Protein AF-R4HJS4-F1 (afdb_monomer)

Radius of gyration: 15.94 Å; Cα contacts (8 Å, |Δi|>4): 133; chains: 1; bounding box: 38×21×45 Å

InterPro domains:
  IPR001465 Malate synthase, TIM barrel domain [PF01274] (1-110)
  IPR006252 Malate synthase A [PTHR42902] (1-110)
  IPR011076 Malate synthase superfamily [SSF51645] (1-110)
  IPR019830 Malate synthase, conserved site [PS00510] (46-61)
  IPR046363 Malate synthase, N-terminal and TIM-barrel domains [G3DSA:3.20.20.360] (1-110)

Foldseek 3Di:
DLLVVLVVQVVVCVVVVHDFLPAADEAECLAPVSLVCVLVSCVSCVSRYQFYEYDQPSNVVNQCVVCVVPPPSDDDDSVVRDCPDPVNVVSLVSRCVSQVVSPHDYYYDD

Secondary structure (DSSP, 8-state):
-HHHHHHHHHHHHHHHTPPTT-S-EEEEE-SHHHHTTHHHHHHHTTTTEEEEEE-SHHHHHHHHHHTTT-TT-----GGG--TTSHHHHHHHHHHHHHHHHTT-EEE---

Sequence (110 aa):
EAKIWNGVFERAEKFAGIGWGSIRATVLIETLPAVFQMNEILYELRDHSIGLNCGRWDYIFSYVKTFQAHPDRLLPDRVQVGMTQHFMRSYSDLLIRTCHRRGVHAMGGM

Organism: NCBI:txid674212

Mean predicted aligned error: 2.47 Å

pLDDT: mean 97.36, std 3.98, range [61.09, 98.81]

Solvent-accessible surface area (backbone atoms only — not comparable to full-atom values): 6261 Å² total; per-residue (Å²): 108,47,53,57,53,36,55,51,49,57,51,50,29,61,72,70,71,49,63,89,56,69,62,74,43,71,46,75,49,29,35,54,72,44,68,80,38,53,70,57,42,48,59,46,24,57,69,29,51,55,28,42,30,41,48,57,67,54,20,55,50,32,41,48,65,75,40,68,90,40,89,90,67,74,76,75,65,68,85,76,68,43,66,82,41,71,70,47,34,50,50,51,54,49,47,41,54,55,22,56,75,70,76,30,42,61,41,79,55,130

Structure (mmCIF, N/CA/C/O backbone):
data_AF-R4HJS4-F1
#
_entry.id   AF-R4HJS4-F1
#
loop_
_atom_site.group_PDB
_atom_site.id
_atom_site.type_symbol
_atom_site.label_atom_id
_atom_site.label_alt_id
_atom_site.label_comp_id
_atom_site.label_asym_id
_atom_site.label_entity_id
_atom_site.label_seq_id
_atom_site.pdbx_PDB_ins_code
_atom_site.Cartn_x
_atom_site.Cartn_y
_atom_site.Cartn_z
_atom_site.occupancy
_atom_site.B_iso_or_equiv
_atom_site.auth_seq_id
_atom_site.auth_comp_id
_atom_site.auth_asym_id
_atom_site.auth_atom_i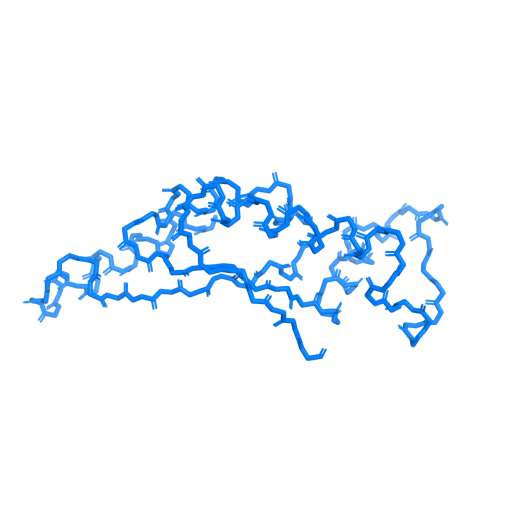d
_atom_site.pdbx_PDB_model_num
ATOM 1 N N . GLU A 1 1 ? 5.474 -3.847 10.864 1.00 98.06 1 GLU A N 1
ATOM 2 C CA . GLU A 1 1 ? 5.298 -2.389 11.070 1.00 98.06 1 GLU A CA 1
ATOM 3 C C . GLU A 1 1 ? 3.842 -1.986 11.275 1.00 98.06 1 GLU A C 1
ATOM 5 O O . GLU A 1 1 ? 3.569 -1.315 12.259 1.00 98.06 1 GLU A O 1
ATOM 10 N N . ALA A 1 2 ? 2.899 -2.445 10.442 1.00 98.56 2 ALA A N 1
ATOM 11 C CA . ALA A 1 2 ? 1.462 -2.154 10.590 1.00 98.56 2 ALA A CA 1
ATOM 12 C C . ALA A 1 2 ? 0.919 -2.342 12.026 1.00 98.56 2 ALA A C 1
ATOM 14 O O . ALA A 1 2 ? 0.279 -1.447 12.565 1.00 98.56 2 ALA A O 1
ATOM 15 N N . LYS A 1 3 ? 1.282 -3.444 12.697 1.00 98.50 3 LYS A N 1
ATOM 16 C CA . LYS A 1 3 ? 0.930 -3.702 14.106 1.00 98.50 3 LYS A CA 1
ATOM 17 C C . LYS A 1 3 ? 1.416 -2.631 15.090 1.00 98.50 3 LYS A C 1
ATOM 19 O O . LYS A 1 3 ? 0.735 -2.331 16.065 1.00 98.50 3 LYS A O 1
ATOM 24 N N . ILE A 1 4 ? 2.600 -2.063 14.850 1.00 98.69 4 ILE A N 1
ATOM 25 C CA . ILE A 1 4 ? 3.146 -0.985 15.687 1.00 98.69 4 ILE A CA 1
ATOM 26 C C . ILE A 1 4 ? 2.267 0.257 15.526 1.00 98.69 4 ILE A C 1
ATOM 28 O O . ILE A 1 4 ? 1.870 0.845 16.527 1.00 98.69 4 ILE A O 1
ATOM 32 N N . TRP A 1 5 ? 1.906 0.606 14.287 1.00 98.69 5 TRP A N 1
ATOM 33 C CA . TRP A 1 5 ? 0.983 1.708 14.009 1.00 98.69 5 TRP A CA 1
ATOM 34 C C . TRP A 1 5 ? -0.389 1.499 14.641 1.00 98.69 5 TRP A C 1
ATOM 36 O O . TRP A 1 5 ? -0.894 2.418 15.277 1.00 98.69 5 TRP A O 1
ATOM 46 N N . ASN A 1 6 ? -0.942 0.288 14.556 1.00 98.56 6 ASN A N 1
ATOM 47 C CA . ASN A 1 6 ? -2.194 -0.051 15.227 1.00 98.56 6 ASN A CA 1
ATOM 48 C C . ASN A 1 6 ? -2.112 0.239 16.737 1.00 98.56 6 ASN A C 1
ATOM 50 O O . ASN A 1 6 ? -2.945 0.958 17.276 1.00 98.56 6 ASN A O 1
ATOM 54 N N . GLY A 1 7 ? -1.041 -0.203 17.408 1.00 98.56 7 GLY A N 1
ATOM 55 C CA . GLY A 1 7 ? -0.830 0.089 18.831 1.00 98.56 7 GLY A CA 1
ATOM 56 C C . GLY A 1 7 ? -0.654 1.583 19.151 1.00 98.56 7 GLY A C 1
ATOM 57 O O . GLY A 1 7 ? -1.076 2.042 20.214 1.00 98.56 7 GLY A O 1
ATOM 58 N N . VAL A 1 8 ? -0.061 2.364 18.240 1.00 98.69 8 VAL A N 1
ATOM 59 C CA . VAL A 1 8 ? 0.006 3.831 18.366 1.00 98.69 8 VAL A CA 1
ATOM 60 C C . VAL A 1 8 ? -1.395 4.440 18.286 1.00 98.69 8 VAL A C 1
ATOM 62 O O . VAL A 1 8 ? -1.726 5.282 19.121 1.00 98.69 8 VAL A O 1
ATOM 65 N N . PHE A 1 9 ? -2.226 4.001 17.337 1.00 98.62 9 PHE A N 1
ATOM 66 C CA . PHE A 1 9 ? -3.596 4.491 17.174 1.00 98.62 9 PHE A CA 1
ATOM 67 C C . PHE A 1 9 ? -4.466 4.160 18.383 1.00 98.62 9 PHE A C 1
ATOM 69 O O . PHE A 1 9 ? -5.041 5.070 18.972 1.00 98.62 9 PHE A O 1
ATOM 76 N N . GLU A 1 10 ? -4.475 2.904 18.828 1.00 98.38 10 GLU A N 1
ATOM 77 C CA . GLU A 1 10 ? -5.227 2.467 20.011 1.00 98.38 10 GLU A CA 1
ATOM 78 C C . GLU A 1 10 ? -4.854 3.283 21.257 1.00 98.38 10 GLU A C 1
ATOM 80 O O . GLU A 1 10 ? -5.713 3.714 22.033 1.00 98.38 10 GLU A O 1
ATOM 85 N N . ARG A 1 11 ? -3.552 3.538 21.453 1.00 98.56 11 ARG A N 1
ATOM 86 C CA . ARG A 1 11 ? -3.073 4.333 22.587 1.00 98.56 11 ARG A CA 1
ATOM 87 C C . ARG A 1 11 ? -3.463 5.803 22.463 1.00 98.56 11 ARG A C 1
ATOM 89 O O . ARG A 1 11 ? -3.814 6.403 23.479 1.00 98.56 11 ARG A O 1
ATOM 96 N N . ALA A 1 12 ? -3.406 6.373 21.262 1.00 98.62 12 ALA A N 1
ATOM 97 C CA . ALA A 1 12 ? -3.815 7.749 21.007 1.00 98.62 12 ALA A CA 1
ATOM 98 C C . ALA A 1 12 ? -5.327 7.938 21.208 1.00 98.62 12 ALA A C 1
ATOM 100 O O . ALA A 1 12 ? -5.729 8.875 21.894 1.00 98.62 12 ALA A O 1
ATOM 101 N N . GLU A 1 13 ? -6.153 7.021 20.697 1.00 98.62 13 GLU A N 1
ATOM 102 C CA . GLU A 1 13 ? -7.611 7.036 20.871 1.00 98.62 13 GLU A CA 1
ATOM 103 C C . GLU A 1 13 ? -7.991 6.946 22.349 1.00 98.62 13 GLU A C 1
ATOM 105 O O . GLU A 1 13 ? -8.753 7.774 22.851 1.00 98.62 13 GLU A O 1
ATOM 110 N N . LYS A 1 14 ? -7.372 6.006 23.077 1.00 98.31 14 LYS A N 1
ATOM 111 C CA . LYS A 1 14 ? -7.562 5.857 24.524 1.00 98.31 14 LYS A CA 1
ATOM 112 C C . LYS A 1 14 ? -7.146 7.108 25.294 1.00 98.31 14 LYS A C 1
ATOM 114 O O . LYS A 1 14 ? -7.843 7.506 26.222 1.00 98.31 14 LYS A O 1
ATOM 119 N N . PHE A 1 15 ? -6.007 7.706 24.946 1.00 98.56 15 PHE A N 1
ATOM 120 C CA . PHE A 1 15 ? -5.511 8.911 25.611 1.00 98.56 15 PHE A CA 1
ATOM 121 C C . PHE A 1 15 ? -6.413 10.124 25.353 1.00 98.56 15 PHE A C 1
ATOM 123 O O . PHE A 1 15 ? -6.681 10.891 26.273 1.00 98.56 15 PHE A O 1
ATOM 130 N N . ALA A 1 16 ? -6.908 10.274 24.124 1.00 98.31 16 ALA A N 1
ATOM 131 C CA . ALA A 1 16 ? -7.813 11.353 23.741 1.00 98.31 16 ALA A CA 1
ATOM 132 C C . ALA A 1 16 ? -9.267 11.127 24.199 1.00 98.31 16 ALA A C 1
ATOM 134 O O . ALA A 1 16 ? -10.078 12.044 24.103 1.00 98.31 16 ALA A O 1
ATOM 135 N N . GLY A 1 17 ? -9.611 9.927 24.681 1.00 98.12 17 GLY A N 1
ATOM 136 C CA . GLY A 1 17 ? -10.972 9.578 25.093 1.00 98.12 17 GLY A CA 1
ATOM 137 C C . GLY A 1 17 ? -11.965 9.490 23.928 1.00 98.12 17 GLY A C 1
ATOM 138 O O . GLY A 1 17 ? -13.160 9.691 24.134 1.00 98.12 17 GLY A O 1
ATOM 139 N N . ILE A 1 18 ? -11.483 9.218 22.711 1.00 98.00 18 ILE A N 1
ATOM 140 C CA . ILE A 1 18 ? -12.316 9.067 21.507 1.00 98.00 18 ILE A CA 1
ATOM 141 C C . ILE A 1 18 ? -12.615 7.590 21.224 1.00 98.00 18 ILE A C 1
ATOM 143 O O . ILE A 1 18 ? -11.981 6.691 21.776 1.00 98.00 18 ILE A O 1
ATOM 147 N N . GLY A 1 19 ? -13.612 7.334 20.373 1.00 97.25 19 GLY A N 1
ATOM 148 C CA . GLY A 1 19 ? -14.042 5.975 20.045 1.00 97.25 19 GLY A CA 1
ATOM 149 C C . GLY A 1 19 ? -12.956 5.150 19.348 1.00 97.25 19 GLY A C 1
ATOM 150 O O . GLY A 1 19 ? -12.119 5.690 18.625 1.00 97.25 19 GLY A O 1
ATOM 151 N N . TRP A 1 20 ? -13.003 3.832 19.530 1.00 96.62 20 TRP A N 1
ATOM 152 C CA . TRP A 1 20 ? -12.133 2.889 18.822 1.00 96.62 20 TRP A CA 1
ATOM 153 C C . TRP A 1 20 ? -12.339 2.964 17.306 1.00 96.62 20 TRP A C 1
ATOM 155 O O . TRP A 1 20 ? -13.479 2.968 16.834 1.00 96.62 20 TRP A O 1
ATOM 165 N N . GLY A 1 21 ? -11.248 2.997 16.541 1.00 96.75 21 GLY A N 1
ATOM 166 C CA . GLY A 1 21 ? -11.311 3.106 15.082 1.00 96.75 21 GLY A CA 1
ATOM 167 C C . GLY A 1 21 ? -11.746 4.494 14.599 1.00 96.75 21 GLY A C 1
ATOM 168 O O . GLY A 1 21 ? -12.232 4.638 13.478 1.00 96.75 21 GLY A O 1
ATOM 169 N N . SER A 1 22 ? -11.614 5.525 15.436 1.00 98.06 22 SER A N 1
ATOM 170 C CA . SER A 1 22 ? -11.800 6.920 15.026 1.00 98.06 22 SER A CA 1
ATOM 171 C C . SER A 1 22 ? -10.675 7.378 14.101 1.00 98.06 22 SER A C 1
ATOM 173 O O . SER A 1 22 ? -10.918 8.103 13.137 1.00 98.06 22 SER A O 1
ATOM 175 N N . ILE A 1 23 ? -9.443 6.946 14.370 1.00 98.50 23 ILE A N 1
ATOM 176 C CA . ILE A 1 23 ? -8.303 7.186 13.493 1.00 98.50 23 ILE A CA 1
ATOM 177 C C . ILE A 1 23 ? -8.474 6.321 12.243 1.00 98.50 23 ILE A C 1
ATOM 179 O O . ILE A 1 23 ? -8.669 5.109 12.322 1.00 98.50 23 ILE A O 1
ATOM 183 N N . ARG A 1 24 ? -8.383 6.950 11.069 1.00 98.06 24 ARG A N 1
ATOM 184 C CA . ARG A 1 24 ? -8.441 6.269 9.773 1.00 98.06 24 ARG A CA 1
ATOM 185 C C . ARG A 1 24 ? -7.140 6.466 9.011 1.00 98.06 24 ARG A C 1
ATOM 187 O O . ARG A 1 24 ? -6.641 7.584 8.918 1.00 98.06 24 ARG A O 1
ATOM 194 N N . ALA A 1 25 ? -6.606 5.383 8.455 1.00 98.00 25 ALA A N 1
ATOM 195 C CA . ALA A 1 25 ? -5.328 5.370 7.760 1.00 98.00 25 ALA A CA 1
ATOM 196 C C . ALA A 1 25 ? -5.433 4.683 6.395 1.00 98.00 25 ALA A C 1
ATOM 198 O O . ALA A 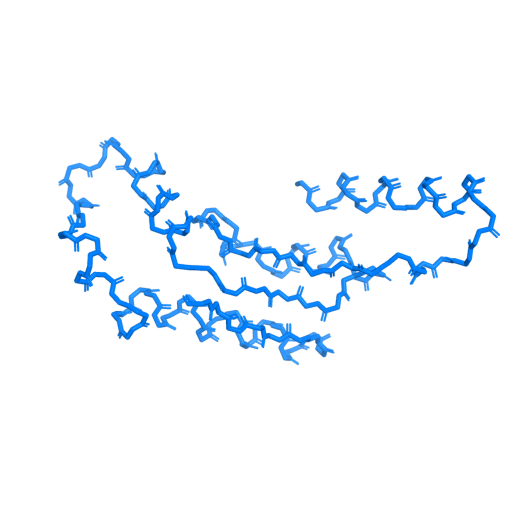1 25 ? -6.044 3.625 6.247 1.00 98.00 25 ALA A O 1
ATOM 199 N N . THR A 1 26 ? -4.773 5.263 5.397 1.00 98.25 26 THR A N 1
ATOM 200 C CA . THR A 1 26 ? -4.419 4.552 4.166 1.00 98.25 26 THR A CA 1
ATOM 201 C C . THR A 1 26 ? -2.932 4.245 4.210 1.00 98.25 26 THR A C 1
ATOM 203 O O . THR A 1 26 ? -2.139 5.126 4.536 1.00 98.25 26 THR A O 1
ATOM 206 N N . VAL A 1 27 ? -2.550 3.019 3.863 1.00 98.44 27 VAL A N 1
ATOM 207 C CA . VAL A 1 27 ? -1.140 2.624 3.792 1.00 98.44 27 VAL A CA 1
ATOM 208 C C . VAL A 1 27 ? -0.620 2.751 2.359 1.00 98.44 27 VAL A C 1
ATOM 210 O O . VAL A 1 27 ? -1.211 2.209 1.423 1.00 98.44 27 VAL A O 1
ATOM 213 N N . LEU A 1 28 ? 0.509 3.436 2.184 1.00 98.44 28 LEU A N 1
ATOM 214 C CA . LEU A 1 28 ? 1.246 3.451 0.921 1.00 98.44 28 LEU A CA 1
ATOM 215 C C . LEU A 1 28 ? 1.973 2.110 0.758 1.00 98.44 28 LEU A C 1
ATOM 217 O O . LEU A 1 28 ? 2.831 1.757 1.568 1.00 98.44 28 LEU A O 1
ATOM 221 N N . ILE A 1 29 ? 1.650 1.345 -0.286 1.00 98.56 29 ILE A N 1
ATOM 222 C CA . ILE A 1 29 ? 2.396 0.122 -0.621 1.00 98.56 29 ILE A CA 1
ATOM 223 C C . ILE A 1 29 ? 3.523 0.499 -1.568 1.00 98.56 29 ILE A C 1
ATOM 225 O O . ILE A 1 29 ? 3.558 0.097 -2.718 1.00 98.56 29 ILE A O 1
ATOM 229 N N . GLU A 1 30 ? 4.449 1.314 -1.096 1.00 98.12 30 GLU A N 1
ATOM 230 C CA . GLU A 1 30 ? 5.509 1.900 -1.921 1.00 98.12 30 GLU A CA 1
ATOM 231 C C . GLU A 1 30 ? 6.881 1.271 -1.663 1.00 98.12 30 GLU A C 1
ATOM 233 O O . GLU A 1 30 ? 7.918 1.830 -1.999 1.00 98.12 30 GLU A O 1
ATOM 238 N N . THR A 1 31 ? 6.900 0.071 -1.080 1.00 98.56 31 THR A N 1
ATOM 239 C CA . THR A 1 31 ? 8.122 -0.714 -0.912 1.00 98.56 31 THR A CA 1
ATOM 240 C C . THR A 1 31 ? 7.952 -2.117 -1.476 1.00 98.56 31 THR A C 1
ATOM 242 O O . THR A 1 31 ? 6.875 -2.715 -1.408 1.00 98.56 31 THR A O 1
ATOM 245 N N . LEU A 1 32 ? 9.037 -2.663 -2.025 1.00 98.50 32 LEU A N 1
ATOM 246 C CA . LEU A 1 32 ? 9.036 -4.004 -2.598 1.00 98.50 32 LEU A CA 1
ATOM 247 C C . LEU A 1 32 ? 8.711 -5.090 -1.551 1.00 98.50 32 LEU A C 1
ATOM 249 O O . LEU A 1 32 ? 7.953 -5.997 -1.872 1.00 98.50 32 LEU A O 1
ATOM 253 N N . PRO A 1 33 ? 9.189 -5.035 -0.293 1.00 98.69 33 PRO A N 1
ATOM 254 C CA . PRO A 1 33 ? 8.748 -6.000 0.714 1.00 98.69 33 PRO A CA 1
ATOM 255 C C . PRO A 1 33 ? 7.246 -5.907 1.026 1.00 98.69 33 PRO A C 1
ATOM 257 O O . PRO A 1 33 ? 6.597 -6.938 1.208 1.00 98.69 33 PRO A O 1
ATOM 260 N N . ALA A 1 34 ? 6.670 -4.698 1.051 1.00 98.62 34 ALA A N 1
ATOM 261 C CA . ALA A 1 34 ? 5.271 -4.501 1.431 1.00 98.62 34 ALA A CA 1
ATOM 262 C C . ALA A 1 34 ? 4.274 -5.109 0.433 1.00 98.62 34 ALA A C 1
ATOM 264 O O . ALA A 1 34 ? 3.213 -5.569 0.859 1.00 98.62 34 ALA A O 1
ATOM 265 N N . VAL A 1 35 ? 4.599 -5.184 -0.868 1.00 98.38 35 VAL A N 1
ATOM 266 C CA . VAL A 1 35 ? 3.691 -5.810 -1.853 1.00 98.38 35 VAL A CA 1
ATOM 267 C C . VAL A 1 35 ? 3.429 -7.292 -1.540 1.00 98.38 35 VAL A C 1
ATOM 269 O O . VAL A 1 35 ? 2.351 -7.804 -1.834 1.00 98.38 35 VAL A O 1
ATOM 272 N N . PHE A 1 36 ? 4.356 -7.969 -0.857 1.00 98.62 36 PHE A N 1
ATOM 273 C CA . PHE A 1 36 ? 4.198 -9.366 -0.439 1.00 98.62 36 PHE A CA 1
ATOM 274 C C . PHE A 1 36 ? 3.470 -9.535 0.902 1.00 98.62 36 PHE A C 1
ATOM 276 O O . PHE A 1 36 ? 3.250 -10.666 1.320 1.00 98.62 36 PHE A O 1
ATOM 283 N N . GLN A 1 37 ? 3.103 -8.440 1.578 1.00 98.69 37 GLN A N 1
ATOM 284 C CA . GLN A 1 37 ? 2.483 -8.455 2.911 1.00 98.69 37 GLN A CA 1
ATOM 285 C C . GLN A 1 37 ? 1.179 -7.644 2.976 1.00 98.69 37 GLN A C 1
ATOM 287 O O . GLN A 1 37 ? 0.717 -7.279 4.054 1.00 98.69 37 GLN A O 1
ATOM 292 N N . MET A 1 38 ? 0.568 -7.309 1.833 1.00 98.75 38 MET A N 1
ATOM 293 C CA . MET A 1 38 ? -0.617 -6.437 1.796 1.00 98.75 38 MET A CA 1
ATOM 294 C C . MET A 1 38 ? -1.803 -6.987 2.602 1.00 98.75 38 MET A C 1
ATOM 296 O O . MET A 1 38 ? -2.543 -6.220 3.216 1.00 98.75 38 MET A O 1
ATOM 300 N N . ASN A 1 39 ? -1.987 -8.311 2.629 1.00 98.44 39 ASN A N 1
ATOM 301 C CA . ASN A 1 39 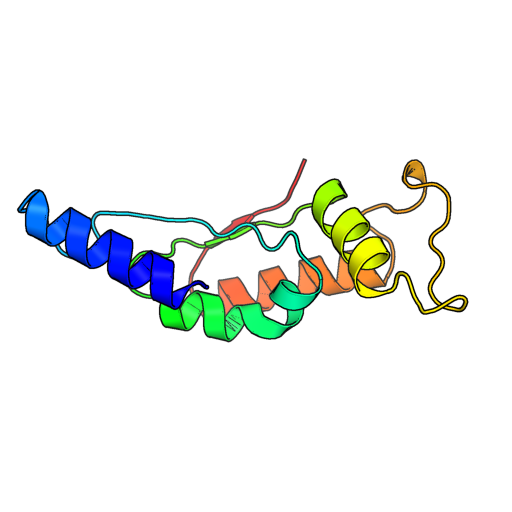? -3.065 -8.935 3.398 1.00 98.44 39 ASN A CA 1
ATOM 302 C C . ASN A 1 39 ? -2.837 -8.807 4.905 1.00 98.44 39 ASN A C 1
ATOM 304 O O . ASN A 1 39 ? -3.770 -8.507 5.646 1.00 98.44 39 ASN A O 1
ATOM 308 N N . GLU A 1 40 ? -1.606 -9.031 5.340 1.00 98.69 40 GLU A N 1
ATOM 309 C CA . GLU A 1 40 ? -1.158 -8.961 6.722 1.00 98.69 40 GLU A CA 1
ATOM 310 C C . GLU A 1 40 ? -1.186 -7.513 7.214 1.00 98.69 40 GLU A C 1
ATOM 312 O O . GLU A 1 40 ? -1.693 -7.248 8.298 1.00 98.69 40 GLU A O 1
ATOM 317 N N . ILE A 1 41 ? -0.747 -6.559 6.388 1.00 98.81 41 ILE A N 1
ATOM 318 C CA . ILE A 1 41 ? -0.844 -5.121 6.670 1.00 98.81 41 ILE A CA 1
ATOM 319 C C . ILE A 1 41 ? -2.302 -4.721 6.915 1.00 98.81 41 ILE A C 1
ATOM 321 O O . ILE A 1 41 ? -2.602 -4.105 7.938 1.00 98.81 41 ILE A O 1
ATOM 325 N N . LEU A 1 42 ? -3.217 -5.105 6.017 1.00 98.62 42 LEU A N 1
ATOM 326 C CA . LEU A 1 42 ? -4.646 -4.823 6.183 1.00 98.62 42 LEU A CA 1
ATOM 327 C C . LEU A 1 42 ? -5.253 -5.550 7.385 1.00 98.62 42 LEU A C 1
ATOM 329 O O . LEU A 1 42 ? -6.166 -5.027 8.010 1.00 98.62 42 LEU A O 1
ATOM 333 N N . TYR A 1 43 ? -4.776 -6.749 7.717 1.00 98.44 43 TYR A N 1
ATOM 334 C CA . TYR A 1 43 ? -5.244 -7.482 8.891 1.00 98.44 43 TYR A CA 1
ATOM 335 C C . TYR A 1 43 ? -4.823 -6.810 10.203 1.00 98.44 43 TYR A C 1
ATOM 337 O O . TYR A 1 43 ? -5.647 -6.660 11.107 1.00 98.44 43 TYR A O 1
ATOM 345 N N . GLU A 1 44 ? -3.559 -6.401 10.305 1.00 98.69 44 GLU A N 1
ATOM 346 C CA . GLU A 1 44 ? -3.010 -5.742 11.493 1.00 98.69 44 GLU A CA 1
ATOM 347 C C . GLU A 1 44 ? -3.607 -4.348 11.716 1.00 98.69 44 GLU A C 1
ATOM 349 O O . GLU A 1 44 ? -3.660 -3.898 12.851 1.00 98.69 44 GLU A O 1
ATOM 354 N N . LEU A 1 45 ? -4.084 -3.687 10.656 1.00 98.44 45 LEU A N 1
ATOM 355 C CA . LEU A 1 45 ? -4.741 -2.377 10.717 1.00 98.44 45 LEU A CA 1
ATOM 356 C C . LEU A 1 45 ? -6.253 -2.445 10.462 1.00 98.44 45 LEU A C 1
ATOM 358 O O . LEU A 1 45 ? -6.850 -1.426 10.142 1.00 98.44 45 LEU A O 1
ATOM 362 N N . ARG A 1 46 ? -6.899 -3.612 10.558 1.00 97.50 46 ARG A N 1
ATOM 363 C CA . ARG A 1 46 ? -8.301 -3.807 10.120 1.00 97.50 46 ARG A CA 1
ATOM 364 C C . ARG A 1 46 ? -9.319 -2.855 10.761 1.00 97.50 46 ARG A C 1
ATOM 366 O O . ARG A 1 46 ? -10.336 -2.568 10.141 1.00 97.50 46 ARG A O 1
ATOM 373 N N . ASP A 1 47 ? -9.036 -2.360 11.963 1.00 97.62 47 ASP A N 1
ATOM 374 C CA . ASP A 1 47 ? -9.932 -1.462 12.695 1.00 97.62 47 ASP A CA 1
ATOM 375 C C . ASP A 1 47 ? -9.749 0.017 12.308 1.00 97.62 47 ASP A C 1
ATOM 377 O O . ASP A 1 47 ? -10.669 0.820 12.484 1.00 97.62 47 ASP A O 1
ATOM 381 N N . HIS A 1 48 ? -8.606 0.373 11.708 1.00 98.31 48 HIS A N 1
ATOM 382 C CA . HIS A 1 48 ? -8.227 1.749 11.352 1.00 98.31 48 HIS A CA 1
ATOM 383 C C . HIS A 1 48 ? -7.960 1.939 9.850 1.00 98.31 48 HIS A C 1
ATOM 385 O O . HIS A 1 48 ? -7.933 3.069 9.370 1.00 98.31 48 HIS A O 1
ATOM 391 N N . SER A 1 49 ? -7.767 0.877 9.070 1.00 96.56 49 SER A N 1
ATOM 392 C CA . SER A 1 49 ? -7.432 0.971 7.648 1.00 96.56 49 SER A CA 1
ATOM 393 C C . SER A 1 49 ? -8.662 1.244 6.789 1.00 96.56 49 SER A C 1
ATOM 395 O O . SER A 1 49 ? -9.693 0.592 6.932 1.00 96.56 49 SER A O 1
ATOM 397 N N . ILE A 1 50 ? -8.525 2.177 5.849 1.00 97.00 50 ILE A N 1
ATOM 398 C CA . ILE A 1 50 ? -9.539 2.480 4.827 1.00 97.00 50 ILE A CA 1
ATOM 399 C C . ILE A 1 50 ? -9.064 2.159 3.407 1.00 97.00 50 ILE A C 1
ATOM 401 O O . ILE A 1 50 ? -9.813 2.344 2.448 1.00 97.00 50 ILE A O 1
ATOM 405 N N . GLY A 1 51 ? -7.839 1.655 3.250 1.00 97.88 51 GLY A N 1
ATOM 406 C CA . GLY A 1 51 ? -7.316 1.295 1.941 1.00 97.88 51 GLY A CA 1
ATOM 407 C C . GLY A 1 51 ? -5.803 1.221 1.850 1.00 97.88 51 GLY A C 1
ATOM 408 O O . GLY A 1 51 ? -5.069 1.510 2.801 1.00 97.88 51 GLY A O 1
ATOM 409 N N . LEU A 1 52 ? -5.362 0.853 0.651 1.00 98.69 52 LEU A N 1
ATOM 410 C CA . LEU A 1 52 ? -3.969 0.865 0.226 1.00 98.69 52 LEU A CA 1
ATOM 411 C C . LEU A 1 52 ? -3.811 1.771 -0.999 1.00 98.69 52 LEU A C 1
ATOM 413 O O . LEU A 1 52 ? -4.751 1.955 -1.778 1.00 98.69 52 LEU A O 1
ATOM 417 N N . ASN A 1 53 ? -2.610 2.304 -1.190 1.00 98.56 53 ASN A N 1
ATOM 418 C CA . ASN A 1 53 ? -2.274 3.156 -2.326 1.00 98.56 53 ASN A CA 1
ATOM 419 C C . ASN A 1 53 ? -1.077 2.608 -3.110 1.00 98.56 53 ASN A C 1
ATOM 421 O O . ASN A 1 53 ? -0.121 2.093 -2.519 1.00 98.56 53 ASN A O 1
ATOM 425 N N . CYS A 1 54 ? -1.146 2.747 -4.436 1.00 97.31 54 CYS A N 1
ATOM 426 C CA . CYS A 1 54 ? -0.030 2.479 -5.326 1.00 97.31 54 CYS A CA 1
ATOM 427 C C . CYS A 1 54 ? 0.910 3.687 -5.477 1.00 97.31 54 CYS A C 1
ATOM 429 O O . CYS A 1 54 ? 0.458 4.762 -5.854 1.00 97.31 54 CYS A O 1
ATOM 431 N N . GLY A 1 55 ? 2.222 3.480 -5.345 1.00 94.56 55 GLY A N 1
ATOM 432 C CA . GLY A 1 55 ? 3.257 4.471 -5.662 1.00 94.56 55 GLY A CA 1
ATOM 433 C C . GLY A 1 55 ? 4.171 4.009 -6.801 1.00 94.56 55 GLY A C 1
ATOM 434 O O . GLY A 1 55 ? 4.426 2.815 -6.955 1.00 94.56 55 GLY A O 1
ATOM 435 N N . ARG A 1 56 ? 4.689 4.945 -7.610 1.00 96.81 56 ARG A N 1
ATOM 436 C CA . ARG A 1 56 ? 5.667 4.634 -8.672 1.00 96.81 56 ARG A CA 1
ATOM 437 C C . ARG A 1 56 ? 7.105 4.799 -8.189 1.00 96.81 56 ARG A C 1
ATOM 439 O O . ARG A 1 56 ? 7.861 3.833 -8.199 1.00 96.81 56 ARG A O 1
ATOM 446 N N . TRP A 1 57 ? 7.495 6.014 -7.800 1.00 97.00 57 TRP A N 1
ATOM 447 C CA . TRP A 1 57 ? 8.905 6.347 -7.574 1.00 97.00 57 TRP A CA 1
ATOM 448 C C . TRP A 1 57 ? 9.508 5.647 -6.358 1.00 97.00 57 TRP A C 1
ATOM 450 O O . TRP A 1 57 ? 10.549 5.007 -6.499 1.00 97.00 57 TRP A O 1
ATOM 460 N N . ASP A 1 58 ? 8.833 5.685 -5.211 1.00 98.00 58 ASP A N 1
ATOM 461 C CA . ASP A 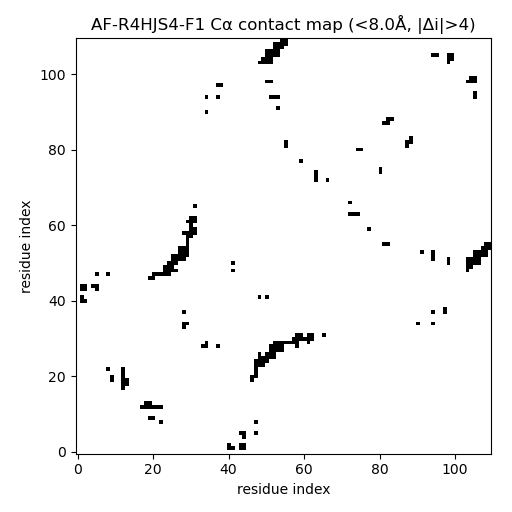1 58 ? 9.304 4.990 -4.012 1.00 98.00 58 ASP A CA 1
ATOM 462 C C . ASP A 1 58 ? 9.306 3.468 -4.185 1.00 98.00 58 ASP A C 1
ATOM 464 O O . ASP A 1 58 ? 10.249 2.798 -3.760 1.00 98.00 58 ASP A O 1
ATOM 468 N N . TYR A 1 59 ? 8.342 2.920 -4.935 1.00 98.31 59 TYR A N 1
ATOM 469 C CA . TYR A 1 59 ? 8.308 1.488 -5.226 1.00 98.31 59 TYR A CA 1
ATOM 470 C C . TYR A 1 59 ? 9.496 1.040 -6.086 1.00 98.31 59 TYR A C 1
ATOM 472 O O . TYR A 1 59 ? 10.179 0.073 -5.736 1.00 98.31 59 TYR A O 1
ATOM 480 N N . ILE A 1 60 ? 9.809 1.755 -7.178 1.00 97.88 60 ILE A N 1
ATOM 481 C CA . ILE A 1 60 ? 10.983 1.416 -8.000 1.00 97.88 60 ILE A CA 1
ATOM 482 C C . ILE A 1 60 ? 12.297 1.687 -7.256 1.00 97.88 60 ILE A C 1
ATOM 484 O O . ILE A 1 60 ? 13.253 0.929 -7.410 1.00 97.88 60 ILE A O 1
ATOM 488 N N . PHE A 1 61 ? 12.346 2.717 -6.404 1.00 98.19 61 PHE A N 1
ATOM 489 C CA . PHE A 1 61 ? 13.492 2.971 -5.533 1.00 98.19 61 PHE A CA 1
ATOM 490 C C . PHE A 1 61 ? 13.697 1.806 -4.562 1.00 98.19 61 PHE A C 1
ATOM 492 O O . PHE A 1 61 ? 14.806 1.282 -4.437 1.00 98.19 61 PHE A O 1
ATOM 499 N N . SER A 1 62 ? 12.626 1.344 -3.916 1.00 98.50 62 SER A N 1
ATOM 500 C CA . SER A 1 62 ? 12.681 0.180 -3.045 1.00 98.50 62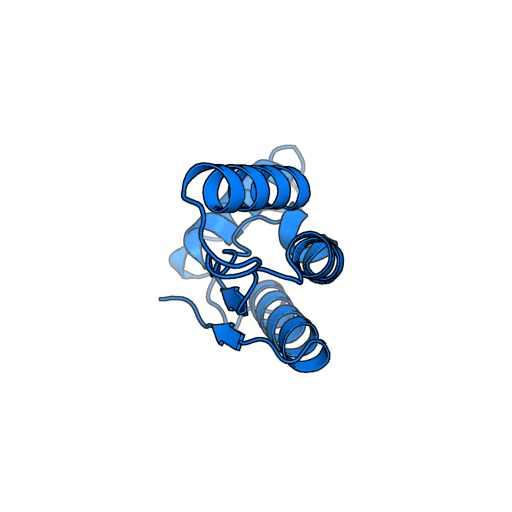 SER A CA 1
ATOM 501 C C . SER A 1 62 ? 13.093 -1.073 -3.803 1.00 98.50 62 SER A C 1
ATOM 503 O O . SER A 1 62 ? 13.843 -1.857 -3.236 1.00 98.50 62 SER A O 1
ATOM 505 N N . TYR A 1 63 ? 12.649 -1.274 -5.046 1.00 98.50 63 TYR A N 1
ATOM 506 C CA . TYR A 1 63 ? 13.086 -2.403 -5.868 1.00 98.50 63 TYR A CA 1
ATOM 507 C C . TYR A 1 63 ? 14.609 -2.401 -6.047 1.00 98.50 63 TYR A C 1
ATOM 509 O O . TYR A 1 63 ? 15.262 -3.401 -5.746 1.00 98.50 63 TYR A O 1
ATOM 517 N N . VAL A 1 64 ? 15.186 -1.262 -6.450 1.00 98.19 64 VAL A N 1
ATOM 518 C CA . VAL A 1 64 ? 16.643 -1.114 -6.618 1.00 98.19 64 VAL A CA 1
ATOM 519 C C . VAL A 1 64 ? 17.368 -1.336 -5.293 1.00 98.19 64 VAL A C 1
ATOM 521 O O . VAL A 1 64 ? 18.322 -2.104 -5.240 1.00 98.19 64 VAL A O 1
ATOM 524 N N . LYS A 1 65 ? 16.895 -0.728 -4.200 1.00 98.44 65 LYS A N 1
ATOM 525 C CA . LYS A 1 65 ? 17.497 -0.881 -2.868 1.00 98.44 65 LYS A CA 1
ATOM 526 C C . LYS A 1 65 ? 17.456 -2.330 -2.376 1.00 98.44 65 LYS A C 1
ATOM 528 O O . LYS A 1 65 ? 18.443 -2.831 -1.843 1.00 98.44 65 LYS A O 1
ATOM 533 N N . THR A 1 66 ? 16.325 -3.010 -2.545 1.00 98.44 66 THR A N 1
ATOM 534 C CA . THR A 1 66 ? 16.149 -4.406 -2.130 1.00 98.44 66 THR A CA 1
ATOM 535 C C . THR A 1 66 ? 17.016 -5.348 -2.962 1.00 98.44 66 THR A C 1
ATOM 537 O O . THR A 1 66 ? 17.555 -6.308 -2.417 1.00 98.44 66 THR A O 1
ATOM 540 N N . PHE A 1 67 ? 17.197 -5.065 -4.254 1.00 98.25 67 PHE A N 1
ATOM 541 C CA . PHE A 1 67 ? 17.980 -5.902 -5.161 1.00 98.25 67 PHE A CA 1
ATOM 542 C C . PHE A 1 67 ? 19.372 -5.365 -5.503 1.00 98.25 67 PHE A C 1
ATOM 544 O O . PHE A 1 67 ? 19.991 -5.849 -6.442 1.00 98.25 67 PHE A O 1
ATOM 551 N N . GLN A 1 68 ? 19.915 -4.438 -4.714 1.00 97.50 68 GLN 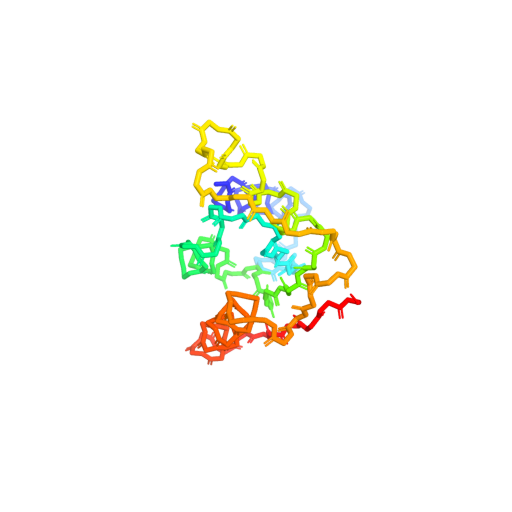A N 1
ATOM 552 C CA . GLN A 1 68 ? 21.199 -3.781 -4.995 1.00 97.50 68 GLN A CA 1
ATOM 553 C C . GLN A 1 68 ? 22.388 -4.746 -5.182 1.00 97.50 68 GLN A C 1
ATOM 555 O O . GLN A 1 68 ? 23.336 -4.420 -5.885 1.00 97.50 68 GLN A O 1
ATOM 560 N N . ALA A 1 69 ? 22.336 -5.938 -4.576 1.00 98.12 69 ALA A N 1
ATOM 561 C CA . ALA A 1 69 ? 23.374 -6.967 -4.684 1.00 98.12 69 ALA A CA 1
ATOM 562 C C . ALA A 1 69 ? 23.151 -7.965 -5.845 1.00 98.12 69 ALA A C 1
ATOM 564 O O . ALA A 1 69 ? 23.900 -8.931 -5.973 1.00 98.12 69 ALA A O 1
ATOM 565 N N . HIS A 1 70 ? 22.120 -7.764 -6.670 1.00 97.75 70 HIS A N 1
ATOM 566 C CA . HIS A 1 70 ? 21.715 -8.669 -7.747 1.00 97.75 70 HIS A CA 1
ATOM 567 C C . HIS A 1 70 ? 21.946 -8.015 -9.122 1.00 97.75 70 HIS A C 1
ATOM 569 O O . HIS A 1 70 ? 21.084 -7.268 -9.597 1.00 97.75 70 HIS A O 1
ATOM 575 N N . PRO A 1 71 ? 23.090 -8.274 -9.787 1.00 96.38 71 PRO A N 1
ATOM 576 C CA . PRO A 1 71 ? 23.434 -7.632 -11.060 1.00 96.38 71 PRO A CA 1
ATOM 577 C C . PRO A 1 71 ? 22.510 -8.032 -12.226 1.00 96.38 71 PRO A C 1
ATOM 579 O O . PRO A 1 71 ? 22.504 -7.374 -13.259 1.00 96.38 71 PRO A O 1
ATOM 582 N N . ASP A 1 72 ? 21.709 -9.085 -12.066 1.00 97.56 72 ASP A N 1
ATOM 583 C CA . ASP A 1 72 ? 20.698 -9.564 -13.012 1.00 97.56 72 ASP A CA 1
ATOM 584 C C . ASP A 1 72 ? 19.344 -8.833 -12.896 1.00 97.56 72 ASP A C 1
ATOM 586 O O . ASP A 1 72 ? 18.439 -9.078 -13.691 1.00 97.56 72 ASP A O 1
ATOM 590 N N . ARG A 1 73 ? 19.183 -7.926 -11.921 1.00 96.44 73 ARG A N 1
ATOM 591 C CA . ARG A 1 73 ? 17.915 -7.230 -11.615 1.00 96.44 73 ARG A CA 1
ATOM 592 C C . ARG A 1 73 ? 17.988 -5.728 -11.871 1.00 96.44 73 ARG A C 1
ATOM 594 O O . ARG A 1 73 ? 17.381 -4.939 -11.151 1.00 96.44 73 ARG A O 1
ATOM 601 N N . LEU A 1 74 ? 18.729 -5.329 -12.899 1.00 95.75 74 LEU A N 1
ATOM 602 C CA . LEU A 1 74 ? 18.850 -3.930 -13.301 1.00 95.75 74 LEU A CA 1
ATOM 603 C C . LEU A 1 74 ? 17.545 -3.415 -13.919 1.00 95.75 74 LEU A C 1
ATOM 605 O O . LEU A 1 74 ? 16.854 -4.127 -14.647 1.00 95.75 74 LEU A O 1
ATOM 609 N N . LEU A 1 75 ? 17.229 -2.151 -13.641 1.00 97.25 75 LEU A N 1
ATOM 610 C CA . LEU A 1 75 ? 16.148 -1.429 -14.304 1.00 97.25 75 LEU A CA 1
ATOM 611 C C . LEU A 1 75 ? 16.728 -0.500 -15.381 1.00 97.25 75 LEU A C 1
ATOM 613 O O . LEU A 1 75 ? 17.836 0.012 -15.205 1.00 97.25 75 LEU A O 1
ATOM 617 N N . PRO A 1 76 ? 15.990 -0.252 -16.479 1.00 97.12 76 PRO A N 1
ATOM 618 C CA . PRO A 1 76 ? 16.342 0.803 -17.421 1.00 97.12 76 PRO A CA 1
ATOM 619 C C . PRO A 1 76 ? 16.171 2.179 -16.764 1.00 97.12 76 PRO A C 1
ATOM 621 O O . PRO A 1 76 ? 15.771 2.293 -15.601 1.00 97.12 76 PRO A O 1
ATOM 624 N N . ASP A 1 77 ? 16.418 3.239 -17.535 1.00 97.38 77 ASP A N 1
ATOM 625 C CA . ASP A 1 77 ? 16.132 4.598 -17.083 1.00 97.38 77 ASP A CA 1
ATOM 626 C C . ASP A 1 77 ? 14.698 4.691 -16.536 1.00 97.38 77 ASP A C 1
ATOM 628 O O . ASP A 1 77 ? 13.733 4.202 -17.131 1.00 97.38 77 ASP A O 1
ATOM 632 N N . ARG A 1 78 ? 14.565 5.321 -15.371 1.00 95.56 78 ARG A N 1
ATOM 633 C CA . ARG A 1 78 ? 13.360 5.332 -14.539 1.00 95.56 78 ARG A CA 1
ATOM 634 C C . ARG A 1 78 ? 12.124 5.841 -15.289 1.00 95.56 78 ARG A C 1
ATOM 636 O O . ARG A 1 78 ? 11.001 5.423 -15.003 1.00 95.56 78 ARG A O 1
ATOM 643 N N . VAL A 1 79 ? 12.321 6.711 -16.283 1.00 95.62 79 VAL A N 1
ATOM 644 C CA . VAL A 1 79 ? 11.249 7.235 -17.143 1.00 95.62 79 VAL A CA 1
ATOM 645 C C . VAL A 1 79 ? 10.588 6.138 -17.983 1.00 95.62 79 VAL A C 1
ATOM 647 O O . VAL A 1 79 ? 9.381 6.204 -18.209 1.00 95.62 79 VAL A O 1
ATOM 650 N N . GLN A 1 80 ? 11.336 5.091 -18.348 1.00 96.75 80 GLN A N 1
ATOM 651 C CA . GLN A 1 80 ? 10.860 3.926 -19.107 1.00 96.75 80 GLN A CA 1
ATOM 652 C C . GLN A 1 80 ? 10.116 2.910 -18.222 1.00 96.75 80 GLN A C 1
ATOM 654 O O . GLN A 1 80 ? 9.342 2.084 -18.715 1.00 96.75 80 GLN A O 1
ATOM 659 N N . VAL A 1 81 ? 10.307 2.985 -16.901 1.00 96.94 81 VAL A N 1
ATOM 660 C CA . VAL A 1 81 ? 9.645 2.124 -15.912 1.00 96.94 81 VAL A CA 1
ATOM 661 C C . VAL A 1 81 ? 8.254 2.678 -15.584 1.00 96.94 81 VAL A C 1
ATOM 663 O O . VAL A 1 81 ? 8.030 3.259 -14.522 1.00 96.94 81 VAL A O 1
ATOM 666 N N . GLY A 1 82 ? 7.332 2.589 -16.546 1.00 96.44 82 GLY A N 1
ATOM 667 C CA . GLY A 1 82 ? 5.936 3.029 -16.410 1.00 96.44 82 GLY A CA 1
ATOM 668 C C . GLY A 1 82 ? 5.028 2.010 -15.707 1.00 96.44 82 GLY A C 1
ATOM 669 O O . GLY A 1 82 ? 5.362 0.830 -15.607 1.00 96.44 82 GLY A O 1
ATOM 670 N N . MET A 1 83 ? 3.839 2.450 -15.273 1.00 96.94 83 MET A N 1
ATOM 671 C CA . MET A 1 83 ? 2.857 1.586 -14.587 1.00 96.94 83 MET A CA 1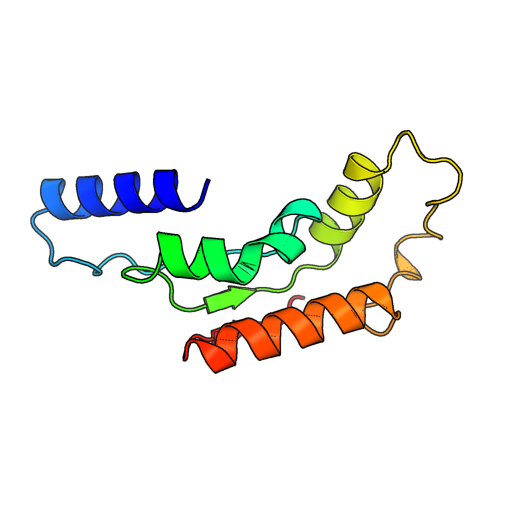
ATOM 672 C C . MET A 1 83 ? 2.309 0.447 -15.464 1.00 96.94 83 MET A C 1
ATOM 674 O O . MET A 1 83 ? 1.793 -0.535 -14.944 1.00 96.94 83 MET A O 1
ATOM 678 N N . THR A 1 84 ? 2.440 0.548 -16.789 1.00 96.38 84 THR A N 1
ATOM 679 C CA . THR A 1 84 ? 2.013 -0.488 -17.742 1.00 96.38 84 THR A CA 1
ATOM 680 C C . THR A 1 84 ? 2.994 -1.653 -17.860 1.00 96.38 84 THR A C 1
ATOM 682 O O . THR A 1 84 ? 2.622 -2.699 -18.393 1.00 96.38 84 THR A O 1
ATOM 685 N N . GLN A 1 85 ? 4.228 -1.509 -17.359 1.00 97.56 85 GLN A N 1
ATOM 686 C CA . GLN A 1 85 ? 5.215 -2.585 -17.403 1.00 97.56 85 GLN A CA 1
ATOM 687 C C . GLN A 1 85 ? 4.802 -3.755 -16.516 1.00 97.56 85 GLN A C 1
ATOM 689 O O . GLN A 1 85 ? 4.208 -3.558 -15.459 1.00 97.56 85 GLN A O 1
ATOM 694 N N . HIS A 1 86 ? 5.148 -4.977 -16.932 1.00 97.62 86 HIS A N 1
ATOM 695 C CA . HIS A 1 86 ? 4.600 -6.213 -16.360 1.00 97.62 86 HIS A CA 1
ATOM 696 C C . HIS A 1 86 ? 4.613 -6.254 -14.823 1.00 97.62 86 HIS A C 1
ATOM 698 O O . HIS A 1 86 ? 3.586 -6.539 -14.207 1.00 97.62 86 HIS A O 1
ATOM 704 N N . PHE A 1 87 ? 5.748 -5.946 -14.188 1.00 97.12 87 PHE A N 1
ATOM 705 C CA . PHE A 1 87 ? 5.857 -6.012 -12.728 1.00 97.12 87 PHE A CA 1
ATOM 706 C C . PHE A 1 87 ? 5.096 -4.881 -12.014 1.00 97.12 87 PHE A C 1
ATOM 708 O O . PHE A 1 87 ? 4.504 -5.130 -10.968 1.00 97.12 87 PHE A O 1
ATOM 715 N N . MET A 1 88 ? 5.041 -3.677 -12.597 1.00 98.12 88 MET A N 1
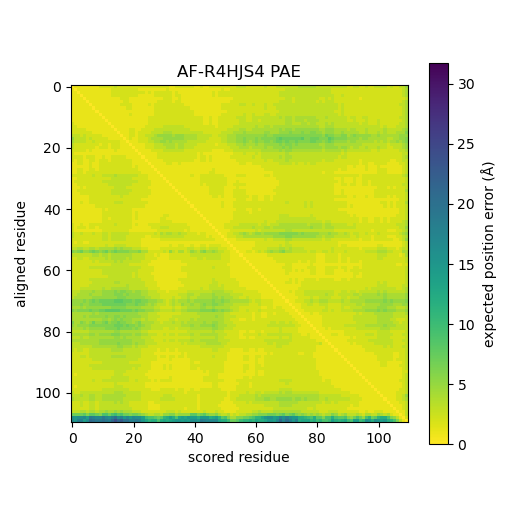ATOM 716 C CA . MET A 1 88 ? 4.265 -2.556 -12.050 1.00 98.12 88 MET A CA 1
ATOM 717 C C . MET A 1 88 ? 2.763 -2.815 -12.175 1.00 98.12 88 MET A C 1
ATOM 719 O O . MET A 1 88 ? 2.023 -2.614 -11.215 1.00 98.12 88 MET A O 1
ATOM 723 N N . ARG A 1 89 ? 2.324 -3.340 -13.326 1.00 98.12 89 ARG A N 1
ATOM 724 C CA . ARG A 1 89 ? 0.933 -3.738 -13.555 1.00 98.12 89 ARG A CA 1
ATOM 725 C C . ARG A 1 89 ? 0.514 -4.880 -12.632 1.00 98.12 89 ARG A C 1
ATOM 727 O O . ARG A 1 89 ? -0.573 -4.852 -12.069 1.00 98.12 89 ARG A O 1
ATOM 734 N N . SER A 1 90 ? 1.383 -5.874 -12.444 1.00 98.38 90 SER A N 1
ATOM 735 C CA . SER A 1 90 ? 1.121 -6.985 -11.519 1.00 98.38 90 SER A CA 1
ATOM 736 C C . SER A 1 90 ? 0.959 -6.487 -10.083 1.00 98.38 90 SER A C 1
ATOM 738 O O . SER A 1 90 ? 0.062 -6.933 -9.372 1.00 98.38 90 SER A O 1
ATOM 740 N N . TYR A 1 91 ? 1.796 -5.532 -9.674 1.00 98.38 91 TYR A N 1
ATOM 741 C CA . TYR A 1 91 ? 1.688 -4.854 -8.388 1.00 98.38 91 TYR A CA 1
ATOM 742 C C . TYR A 1 91 ? 0.347 -4.116 -8.231 1.00 98.38 91 TYR A C 1
ATOM 744 O O . TYR A 1 91 ? -0.343 -4.343 -7.235 1.00 98.38 91 TYR A O 1
ATOM 752 N N . SER A 1 92 ? -0.071 -3.308 -9.213 1.00 98.19 92 SER A N 1
ATOM 753 C CA . SER A 1 92 ? -1.360 -2.606 -9.139 1.00 98.19 92 SER A CA 1
ATOM 754 C C . SER A 1 92 ? -2.553 -3.564 -9.137 1.00 98.19 92 SER A C 1
ATOM 756 O O . SER A 1 92 ? -3.462 -3.411 -8.322 1.00 98.19 92 SER A O 1
ATOM 758 N N . ASP A 1 93 ? -2.539 -4.595 -9.987 1.00 98.44 93 ASP A N 1
ATOM 759 C CA . ASP A 1 93 ? -3.621 -5.583 -10.066 1.00 98.44 93 ASP A CA 1
ATOM 760 C C . ASP A 1 93 ? -3.748 -6.377 -8.757 1.00 98.44 93 ASP A C 1
ATOM 762 O O . ASP A 1 93 ? -4.858 -6.646 -8.286 1.00 98.44 93 ASP A O 1
ATOM 766 N N . LEU A 1 94 ? -2.619 -6.743 -8.140 1.00 98.62 94 LEU A N 1
ATOM 767 C CA . LEU A 1 94 ? -2.609 -7.433 -6.854 1.00 98.62 94 LEU A CA 1
ATOM 768 C C . LEU A 1 94 ? -3.144 -6.537 -5.731 1.00 98.62 94 LEU A C 1
ATOM 770 O O . LEU A 1 94 ? -3.927 -7.020 -4.907 1.00 98.62 94 LEU A O 1
ATOM 774 N N . LEU A 1 95 ? -2.765 -5.255 -5.702 1.00 98.69 95 LEU A N 1
ATOM 775 C CA . LEU A 1 95 ? -3.262 -4.300 -4.709 1.00 98.69 95 LEU A CA 1
ATOM 776 C C . LEU A 1 95 ? -4.780 -4.145 -4.821 1.00 98.69 95 LEU A C 1
ATOM 778 O O . LEU A 1 95 ? -5.480 -4.317 -3.824 1.00 98.69 95 LEU A O 1
ATOM 782 N N . ILE A 1 96 ? -5.301 -3.935 -6.035 1.00 98.62 96 ILE A N 1
ATOM 783 C CA . ILE A 1 96 ? -6.744 -3.816 -6.296 1.00 98.62 96 ILE A CA 1
ATOM 784 C C . ILE A 1 96 ? -7.488 -5.055 -5.791 1.00 98.62 96 ILE A C 1
ATOM 786 O O . ILE A 1 96 ? -8.442 -4.946 -5.019 1.00 98.62 96 ILE A O 1
ATOM 790 N N . ARG A 1 97 ? -7.029 -6.253 -6.179 1.00 98.62 97 ARG A N 1
ATOM 791 C CA . ARG A 1 97 ? -7.649 -7.519 -5.752 1.00 98.62 97 ARG A CA 1
ATOM 792 C C . ARG A 1 97 ? -7.614 -7.693 -4.236 1.00 98.62 97 ARG A C 1
ATOM 794 O O . ARG A 1 97 ? -8.584 -8.185 -3.664 1.00 98.62 97 ARG A O 1
ATOM 801 N N . THR A 1 98 ? -6.511 -7.314 -3.597 1.00 98.56 98 THR A N 1
ATOM 802 C CA . THR A 1 98 ? -6.328 -7.458 -2.148 1.00 98.56 98 THR A CA 1
ATOM 803 C C . THR A 1 98 ? -7.241 -6.507 -1.377 1.00 98.56 98 THR A C 1
ATOM 805 O O . THR A 1 98 ? -7.951 -6.952 -0.476 1.00 98.56 98 THR A O 1
ATOM 808 N N . CYS A 1 99 ? -7.292 -5.233 -1.774 1.00 98.56 99 CYS A N 1
ATOM 809 C CA . CYS A 1 99 ? -8.168 -4.231 -1.174 1.00 98.56 99 CYS A CA 1
ATOM 810 C C . CYS A 1 99 ? -9.647 -4.587 -1.335 1.00 98.56 99 CYS A C 1
ATOM 812 O O . CYS A 1 99 ? -10.378 -4.659 -0.348 1.00 98.56 99 CYS A O 1
ATOM 814 N N . HIS A 1 100 ? -10.088 -4.882 -2.561 1.00 98.31 100 HIS A N 1
ATOM 815 C CA . HIS A 1 100 ? -11.503 -5.141 -2.833 1.00 98.31 100 HIS A CA 1
ATOM 816 C C . HIS A 1 100 ? -11.995 -6.431 -2.170 1.00 98.31 100 HIS A C 1
ATOM 818 O O . HIS A 1 100 ? -13.134 -6.483 -1.715 1.00 98.31 100 HIS A O 1
ATOM 824 N N . ARG A 1 101 ? -11.133 -7.449 -2.019 1.00 97.56 101 ARG A N 1
ATOM 825 C CA . ARG A 1 101 ? -11.463 -8.656 -1.241 1.00 97.56 101 ARG A CA 1
ATOM 826 C C . ARG A 1 101 ? -11.757 -8.342 0.231 1.00 97.56 101 ARG A C 1
ATOM 828 O O . ARG A 1 101 ? -12.519 -9.070 0.855 1.00 97.56 101 ARG A O 1
ATOM 835 N N . ARG A 1 102 ? -11.151 -7.288 0.783 1.00 95.56 102 ARG A N 1
ATOM 836 C CA . ARG A 1 102 ? -11.331 -6.850 2.176 1.00 95.56 102 ARG A CA 1
ATOM 837 C C . ARG A 1 102 ? -12.296 -5.669 2.326 1.00 95.56 102 ARG A C 1
ATOM 839 O O . ARG A 1 102 ? -12.449 -5.172 3.433 1.00 95.56 102 ARG A O 1
ATOM 846 N N . GLY A 1 103 ? -12.943 -5.234 1.242 1.00 96.44 103 GLY A N 1
ATOM 847 C CA . GLY A 1 103 ? -13.911 -4.134 1.271 1.00 96.44 103 GLY A CA 1
ATOM 848 C C . GLY A 1 103 ? -13.302 -2.756 1.550 1.00 96.44 103 GLY A C 1
ATOM 849 O O . GLY A 1 103 ? -14.012 -1.879 2.029 1.00 96.44 103 GLY A O 1
ATOM 850 N N . VAL A 1 104 ? -12.009 -2.559 1.268 1.00 97.88 104 VAL A N 1
ATOM 851 C C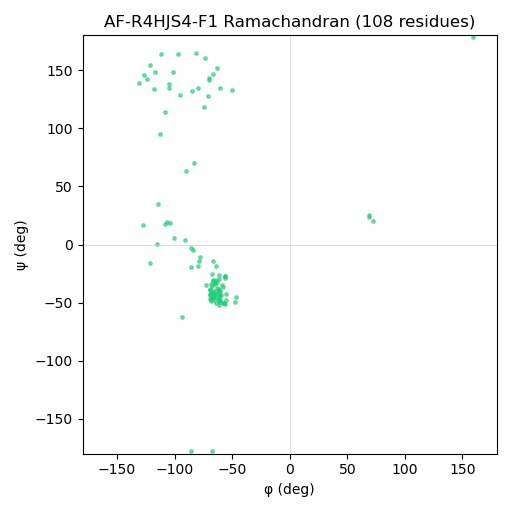A . VAL A 1 104 ? -11.308 -1.274 1.454 1.00 97.88 104 VAL A CA 1
ATOM 852 C C . VAL A 1 104 ? -10.920 -0.648 0.113 1.00 97.88 104 VAL A C 1
ATOM 854 O O . VAL A 1 104 ? -10.901 -1.326 -0.918 1.00 97.88 104 VAL A O 1
ATOM 857 N N . HIS A 1 105 ? -10.588 0.644 0.108 1.00 98.12 105 HIS A N 1
ATOM 858 C CA . HIS A 1 105 ? -10.235 1.353 -1.119 1.00 98.12 105 HIS A CA 1
ATOM 859 C C . HIS A 1 105 ? -8.881 0.907 -1.693 1.00 98.12 105 HIS A C 1
ATOM 861 O O . HIS A 1 105 ? -7.906 0.676 -0.973 1.00 98.12 105 HIS A O 1
ATOM 867 N N . ALA A 1 106 ? -8.816 0.826 -3.020 1.00 98.25 106 ALA A N 1
ATOM 868 C CA . ALA A 1 106 ? -7.580 0.721 -3.785 1.00 98.25 106 ALA A CA 1
ATOM 869 C C . ALA A 1 106 ? -7.348 2.046 -4.511 1.00 98.25 106 ALA A C 1
ATOM 871 O O . ALA A 1 106 ? -8.131 2.414 -5.386 1.00 98.25 106 ALA A O 1
ATOM 872 N N . MET A 1 107 ? -6.296 2.773 -4.141 1.00 97.56 107 MET A N 1
ATOM 873 C CA . MET A 1 107 ? -5.990 4.070 -4.742 1.00 97.56 107 MET A CA 1
ATOM 874 C C . MET A 1 107 ? -4.821 3.977 -5.718 1.00 97.56 107 MET A C 1
ATOM 876 O O . MET A 1 107 ? -3.816 3.320 -5.446 1.00 97.56 107 MET A O 1
ATOM 880 N N . GLY A 1 108 ? -4.954 4.667 -6.850 1.00 92.25 108 GLY A N 1
ATOM 881 C CA . GLY A 1 108 ? -3.855 4.888 -7.783 1.00 92.25 108 GLY A CA 1
ATOM 882 C C . GLY A 1 108 ? -2.848 5.910 -7.254 1.00 92.25 108 GLY A C 1
ATOM 883 O O . GLY A 1 108 ? -3.153 6.695 -6.354 1.00 92.25 108 GLY A O 1
ATOM 884 N N . GLY A 1 109 ? -1.647 5.883 -7.824 1.00 80.38 109 GLY A N 1
ATOM 885 C CA . GLY A 1 109 ? -0.630 6.909 -7.604 1.00 80.38 109 GLY A CA 1
ATOM 886 C C . GLY A 1 109 ? -0.785 8.103 -8.547 1.00 80.38 109 GLY A C 1
ATOM 887 O O . GLY A 1 109 ? -1.700 8.136 -9.372 1.00 80.38 109 GLY A O 1
ATOM 888 N N . MET A 1 110 ? 0.149 9.049 -8.423 1.00 61.09 110 MET A N 1
ATOM 889 C CA . MET A 1 110 ? 0.392 10.134 -9.387 1.00 61.09 110 MET A CA 1
ATOM 890 C C . MET A 1 110 ? 1.278 9.677 -10.549 1.00 61.09 110 MET A C 1
ATOM 892 O O . MET A 1 110 ? 2.243 8.914 -10.299 1.00 61.09 110 MET A O 1
#

Nearest PDB structures (foldseek):
  3cux-assembly1_A  TM=1.000E+00  e=1.797E-10  Bacillus anthracis
  3cv2-assembly1_A  TM=9.966E-01  e=4.217E-10  Escherichia coli
  3saz-assembly1_A  TM=8.793E-01  e=4.980E-02  Mycobacterium tuberculosis
  6c2x-assembly1_A  TM=8.773E-01  e=5.980E-02  Mycobacterium tuberculosis
  1n8i-assembly1_A  TM=8.784E-01  e=9.736E-02  Mycobacterium tuberculosis